Protein AF-A0A939Z198-F1 (afdb_monomer_lite)

Structure (mmCIF, N/CA/C/O backbone):
data_AF-A0A939Z198-F1
#
_entry.id   AF-A0A939Z198-F1
#
loop_
_atom_site.group_PDB
_atom_site.id
_atom_site.type_symbol
_atom_site.label_atom_id
_atom_site.label_alt_id
_atom_site.label_comp_id
_atom_site.label_asym_id
_atom_site.label_entity_id
_atom_site.label_seq_id
_atom_site.pdbx_PDB_ins_code
_atom_site.Cartn_x
_atom_site.Cartn_y
_atom_site.Cartn_z
_atom_site.occupancy
_atom_site.B_iso_or_equiv
_atom_site.auth_seq_id
_atom_site.auth_comp_id
_atom_site.auth_asym_id
_atom_site.auth_atom_id
_atom_site.pdbx_PDB_model_num
ATOM 1 N N . MET A 1 1 ? -7.084 19.556 -10.873 1.00 51.66 1 MET A N 1
ATOM 2 C CA . MET A 1 1 ? -6.440 18.389 -10.226 1.00 51.66 1 MET A CA 1
ATOM 3 C C . MET A 1 1 ? -7.055 17.129 -10.806 1.00 51.66 1 MET A C 1
ATOM 5 O O . MET A 1 1 ? -8.260 17.115 -11.013 1.00 51.66 1 MET A O 1
ATOM 9 N N . GLN A 1 2 ? -6.253 16.129 -11.176 1.00 62.34 2 GLN A N 1
ATOM 10 C CA . GLN A 1 2 ? -6.789 14.898 -11.767 1.00 62.34 2 GLN A CA 1
ATOM 11 C C . GLN A 1 2 ? -7.170 13.926 -10.648 1.00 62.34 2 GLN A C 1
ATOM 13 O O . GLN A 1 2 ? -6.340 13.645 -9.788 1.00 6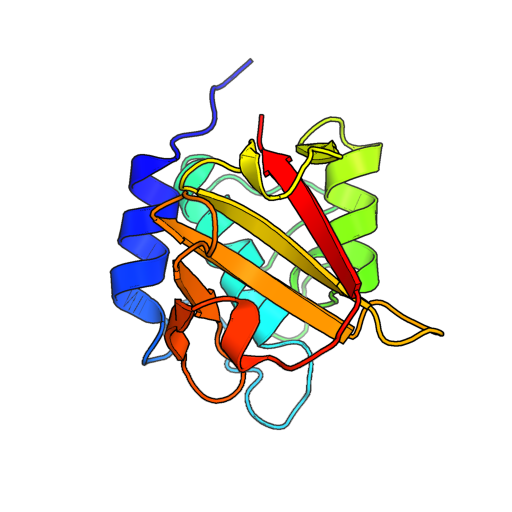2.34 2 GLN A O 1
ATOM 18 N N . ARG A 1 3 ? -8.427 13.479 -10.669 1.00 86.12 3 ARG A N 1
ATOM 19 C CA . ARG A 1 3 ? -9.086 12.677 -9.630 1.00 86.12 3 ARG A CA 1
ATOM 20 C C . ARG A 1 3 ? -8.531 11.248 -9.571 1.00 86.12 3 ARG A C 1
ATOM 22 O O . ARG A 1 3 ? -8.259 10.667 -10.625 1.00 86.12 3 ARG A O 1
ATOM 29 N N . TYR A 1 4 ? -8.395 10.692 -8.368 1.00 96.38 4 TYR A N 1
ATOM 30 C CA . TYR A 1 4 ? -8.101 9.275 -8.146 1.00 96.38 4 TYR A CA 1
ATOM 31 C C . TYR A 1 4 ? -9.271 8.382 -8.589 1.00 96.38 4 TYR A C 1
ATOM 33 O O . TYR A 1 4 ? -10.422 8.597 -8.206 1.00 96.38 4 TYR A O 1
ATOM 41 N N . ASP A 1 5 ? -8.984 7.382 -9.422 1.00 97.50 5 ASP A N 1
ATOM 42 C CA . ASP A 1 5 ? -9.950 6.378 -9.867 1.00 97.50 5 ASP A CA 1
ATOM 43 C C . ASP A 1 5 ? -9.845 5.130 -8.980 1.00 97.50 5 ASP A C 1
ATOM 45 O O . ASP A 1 5 ? -9.071 4.200 -9.234 1.00 97.50 5 ASP A O 1
ATOM 49 N N . ARG A 1 6 ? -10.660 5.117 -7.922 1.00 97.75 6 ARG A N 1
ATOM 50 C CA . ARG A 1 6 ? -10.771 4.003 -6.970 1.00 97.75 6 ARG A CA 1
ATOM 51 C C . ARG A 1 6 ? -11.067 2.669 -7.661 1.00 97.75 6 ARG A C 1
ATOM 53 O O . ARG A 1 6 ? -10.513 1.637 -7.286 1.00 97.75 6 ARG A O 1
ATOM 60 N N . GLY A 1 7 ? -11.908 2.686 -8.698 1.00 98.06 7 GLY A N 1
ATOM 61 C CA . GLY A 1 7 ? -12.296 1.492 -9.447 1.00 98.06 7 GLY A CA 1
ATOM 62 C C . GLY A 1 7 ? -11.102 0.835 -10.136 1.00 98.06 7 GLY A C 1
ATOM 63 O O . GLY A 1 7 ? -10.937 -0.384 -10.058 1.00 98.06 7 GLY A O 1
ATOM 64 N N . LYS A 1 8 ? -10.214 1.634 -10.738 1.00 98.31 8 LYS A N 1
ATOM 65 C CA . LYS A 1 8 ? -8.974 1.127 -11.349 1.00 98.31 8 LYS A CA 1
ATOM 66 C C . LYS A 1 8 ? -8.006 0.549 -10.327 1.00 98.31 8 LYS A C 1
ATOM 68 O O . LYS A 1 8 ? -7.433 -0.507 -10.593 1.00 98.31 8 LYS A O 1
ATOM 73 N N . ALA A 1 9 ? -7.847 1.190 -9.170 1.00 98.50 9 ALA A N 1
ATOM 74 C CA . ALA A 1 9 ? -6.996 0.667 -8.103 1.00 98.50 9 ALA A CA 1
ATOM 75 C C . ALA A 1 9 ? -7.500 -0.693 -7.596 1.00 98.50 9 ALA A C 1
ATOM 77 O O . ALA A 1 9 ? -6.733 -1.654 -7.526 1.00 98.50 9 ALA A O 1
ATOM 78 N N . VAL A 1 10 ? -8.806 -0.808 -7.335 1.00 98.62 10 VAL A N 1
ATOM 79 C CA . VAL A 1 10 ? -9.440 -2.060 -6.892 1.00 98.62 10 VAL A CA 1
ATOM 80 C C . VAL A 1 10 ? -9.359 -3.139 -7.970 1.00 98.62 10 VAL A C 1
ATOM 82 O O . VAL A 1 10 ? -9.021 -4.282 -7.667 1.00 98.62 10 VAL A O 1
ATOM 85 N N . SER A 1 11 ? -9.633 -2.804 -9.234 1.00 98.44 11 SER A N 1
ATOM 86 C CA . SER A 1 11 ? -9.530 -3.756 -10.347 1.00 98.44 11 SER A CA 1
ATOM 87 C C . SER A 1 11 ? -8.103 -4.277 -10.510 1.00 98.44 11 SER A C 1
ATOM 89 O O . SER A 1 11 ? -7.905 -5.472 -10.743 1.00 98.44 11 SER A O 1
ATOM 91 N N . TYR A 1 12 ? -7.107 -3.400 -10.370 1.00 98.44 12 TYR A N 1
ATOM 92 C CA . TYR A 1 12 ? -5.704 -3.790 -10.400 1.00 98.44 12 TYR A CA 1
ATOM 93 C C . TYR A 1 12 ? -5.377 -4.734 -9.243 1.00 98.44 12 TYR A C 1
ATOM 95 O O . TYR A 1 12 ? -4.825 -5.809 -9.471 1.00 98.44 12 TYR A O 1
ATOM 103 N N . ALA A 1 13 ? -5.779 -4.370 -8.022 1.00 98.38 13 ALA A N 1
ATOM 104 C CA . ALA A 1 13 ? -5.556 -5.184 -6.837 1.00 98.38 13 ALA A CA 1
ATOM 105 C C . ALA A 1 13 ? -6.184 -6.578 -6.980 1.00 98.38 13 ALA A C 1
ATOM 107 O O . ALA A 1 13 ? -5.524 -7.576 -6.722 1.00 98.38 13 ALA A O 1
ATOM 108 N N . ARG A 1 14 ? -7.429 -6.673 -7.466 1.00 98.12 14 ARG A N 1
ATOM 109 C CA . ARG A 1 14 ? -8.103 -7.961 -7.710 1.00 98.12 14 ARG A CA 1
ATOM 110 C C . ARG A 1 14 ? -7.410 -8.815 -8.761 1.00 98.12 14 ARG A C 1
ATOM 112 O O . ARG A 1 14 ? -7.435 -10.034 -8.642 1.00 98.12 14 ARG A O 1
ATOM 119 N N . THR A 1 15 ? -6.819 -8.179 -9.769 1.00 97.81 15 THR A N 1
ATOM 120 C CA . THR A 1 15 ? -6.051 -8.886 -10.793 1.00 97.81 15 THR A CA 1
ATOM 121 C C . THR A 1 15 ? -4.789 -9.456 -10.160 1.00 97.81 15 THR A C 1
ATOM 123 O O . THR A 1 15 ? -4.618 -10.661 -10.159 1.00 97.81 15 THR A O 1
ATOM 126 N N . TRP A 1 16 ? -3.956 -8.623 -9.535 1.00 97.56 16 TRP A N 1
ATOM 127 C CA . TRP A 1 16 ? -2.583 -8.997 -9.182 1.00 97.56 16 TRP A CA 1
ATOM 128 C C . TRP A 1 16 ? -2.378 -9.445 -7.727 1.00 97.56 16 TRP A C 1
ATOM 130 O O . TRP A 1 16 ? -1.278 -9.824 -7.366 1.00 97.56 16 TRP A O 1
ATOM 140 N N . ALA A 1 17 ? -3.394 -9.461 -6.862 1.00 96.12 17 ALA A N 1
ATOM 141 C CA . ALA A 1 17 ? -3.205 -9.847 -5.454 1.00 96.12 17 ALA A CA 1
ATOM 142 C C . ALA A 1 17 ? -2.577 -11.243 -5.257 1.00 96.12 17 ALA A C 1
ATOM 144 O O . ALA A 1 17 ? -1.908 -11.468 -4.251 1.00 96.12 17 ALA A O 1
ATOM 145 N N . LEU A 1 18 ? -2.799 -12.164 -6.204 1.00 94.56 18 LEU A N 1
ATOM 146 C CA . LEU A 1 18 ? -2.351 -13.562 -6.135 1.00 94.56 18 LEU A CA 1
ATOM 147 C C . LEU A 1 18 ? -1.200 -13.895 -7.099 1.00 94.56 18 LEU A C 1
ATOM 149 O O . LEU A 1 18 ? -0.820 -15.055 -7.219 1.00 94.56 18 LEU A O 1
ATOM 153 N N . HIS A 1 19 ? -0.681 -12.917 -7.843 1.00 93.19 19 HIS A N 1
ATOM 154 C CA . HIS A 1 19 ? 0.409 -13.132 -8.796 1.00 93.19 19 HIS A CA 1
ATOM 155 C C . HIS A 1 19 ? 1.118 -11.820 -9.139 1.00 93.19 19 HIS A C 1
ATOM 157 O O . HIS A 1 19 ? 0.558 -10.737 -9.047 1.00 93.19 19 HIS A O 1
ATOM 163 N N . ARG A 1 20 ? 2.382 -11.876 -9.557 1.00 92.75 20 ARG A N 1
ATOM 164 C CA . ARG A 1 20 ? 3.176 -10.660 -9.788 1.00 92.75 20 ARG A CA 1
ATOM 165 C C . ARG A 1 20 ? 2.966 -10.104 -11.193 1.00 92.75 20 ARG A C 1
ATOM 167 O O . ARG A 1 20 ? 3.035 -10.849 -12.167 1.00 92.75 20 ARG A O 1
ATOM 174 N N . ASN A 1 21 ? 2.769 -8.789 -11.296 1.00 94.38 21 ASN A N 1
ATOM 175 C CA . ASN A 1 21 ? 2.767 -8.105 -12.585 1.00 94.38 21 ASN A CA 1
ATOM 176 C C . ASN A 1 21 ? 4.190 -8.076 -13.158 1.00 94.38 21 ASN A C 1
ATOM 178 O O . ASN A 1 21 ? 5.039 -7.426 -12.550 1.00 94.38 21 ASN A O 1
ATOM 182 N N . PRO A 1 22 ? 4.461 -8.707 -14.318 1.00 93.00 22 PRO A N 1
ATOM 183 C CA . PRO A 1 22 ? 5.805 -8.763 -14.896 1.00 93.00 2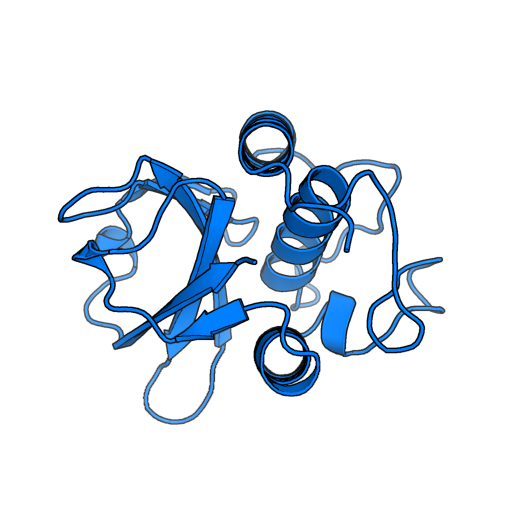2 PRO A CA 1
ATOM 184 C C . PRO A 1 22 ? 6.366 -7.390 -15.298 1.00 93.00 22 PRO A C 1
ATOM 186 O O . PRO A 1 22 ? 7.567 -7.267 -15.511 1.00 93.00 22 PRO A O 1
ATOM 189 N N . ALA A 1 23 ? 5.531 -6.347 -15.381 1.00 92.44 23 ALA A N 1
ATOM 190 C CA . ALA A 1 23 ? 5.985 -4.972 -15.592 1.00 92.44 23 ALA A CA 1
ATOM 191 C C . ALA A 1 23 ? 6.718 -4.375 -14.374 1.00 92.44 23 ALA A C 1
ATOM 193 O O . ALA A 1 23 ? 7.366 -3.336 -14.497 1.00 92.44 23 ALA A O 1
ATOM 194 N N . PHE A 1 24 ? 6.609 -5.006 -13.202 1.00 94.5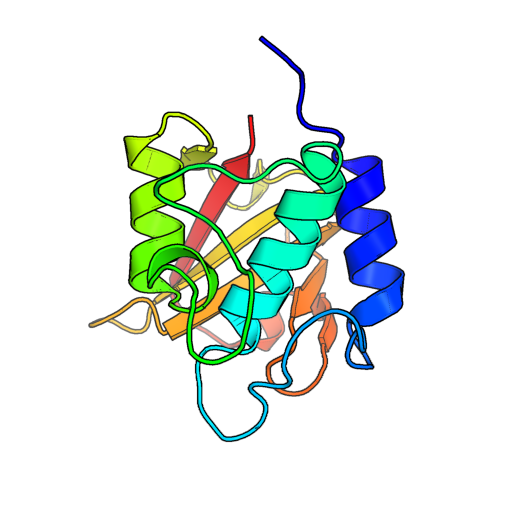6 24 PHE A N 1
ATOM 195 C CA . PHE A 1 24 ? 7.241 -4.570 -11.965 1.00 94.56 24 PHE A CA 1
ATOM 196 C C . PHE A 1 24 ? 8.080 -5.701 -11.379 1.00 94.56 24 PHE A C 1
ATOM 198 O O . PHE A 1 24 ? 7.755 -6.881 -11.480 1.00 94.56 24 PHE A O 1
ATOM 205 N N . GLY A 1 25 ? 9.169 -5.331 -10.720 1.00 88.44 25 GLY A N 1
ATOM 206 C CA . GLY A 1 25 ? 10.041 -6.292 -10.069 1.00 88.44 25 GLY A CA 1
ATOM 207 C C . GLY A 1 25 ? 9.342 -7.039 -8.934 1.00 88.44 25 GLY A C 1
ATOM 208 O O . GLY A 1 25 ? 8.487 -6.494 -8.226 1.00 88.44 25 GLY A O 1
ATOM 209 N N . ASN A 1 26 ? 9.727 -8.302 -8.770 1.00 88.62 26 ASN A N 1
ATOM 210 C CA . ASN A 1 26 ? 9.234 -9.165 -7.710 1.00 88.62 26 ASN A CA 1
ATOM 211 C C . ASN A 1 26 ? 10.066 -8.966 -6.432 1.00 88.62 26 ASN A C 1
ATOM 213 O O . ASN A 1 26 ? 11.262 -9.245 -6.418 1.00 88.62 26 ASN A O 1
ATOM 217 N N . PHE A 1 27 ? 9.419 -8.506 -5.360 1.00 83.12 27 PHE A N 1
ATOM 218 C CA . PHE A 1 27 ? 10.042 -8.265 -4.051 1.00 83.12 27 PHE A CA 1
ATOM 219 C C . PHE A 1 27 ? 9.765 -9.378 -3.031 1.00 83.12 27 PHE A C 1
ATOM 221 O O . PHE A 1 27 ? 10.070 -9.230 -1.843 1.00 83.12 27 PHE A O 1
ATOM 228 N N . SER A 1 28 ? 9.162 -10.488 -3.457 1.00 80.19 28 SER A N 1
ATOM 229 C CA . SER A 1 28 ? 8.877 -11.620 -2.578 1.00 80.19 28 SER A CA 1
ATOM 230 C C . SER A 1 28 ? 10.161 -12.143 -1.925 1.00 80.19 28 SER A C 1
ATOM 232 O O . SER A 1 28 ? 11.173 -12.347 -2.587 1.00 80.19 28 SER A O 1
ATOM 234 N N . GLY A 1 29 ? 10.139 -12.298 -0.598 1.00 75.69 29 GLY A N 1
ATOM 235 C CA . GLY A 1 29 ? 11.301 -12.709 0.203 1.00 75.69 29 GLY A CA 1
ATOM 236 C C . GLY A 1 29 ? 12.355 -11.619 0.462 1.00 75.69 29 GLY A C 1
ATOM 237 O O . GLY A 1 29 ? 13.161 -11.779 1.372 1.00 75.69 29 GLY A O 1
ATOM 238 N N . LEU A 1 30 ? 12.324 -10.493 -0.259 1.00 73.62 30 LEU A N 1
ATOM 239 C CA . LEU A 1 30 ? 13.278 -9.379 -0.104 1.00 73.62 30 LEU A CA 1
ATOM 240 C C . LEU A 1 30 ? 12.788 -8.294 0.872 1.00 73.62 30 LEU A C 1
ATOM 242 O O . LEU A 1 30 ? 13.556 -7.433 1.299 1.00 73.62 30 LEU A O 1
ATOM 246 N N . GLY A 1 31 ? 11.501 -8.336 1.226 1.00 77.38 31 GLY A N 1
ATOM 247 C CA . GLY A 1 31 ? 10.820 -7.266 1.950 1.00 77.38 31 GLY A CA 1
ATOM 248 C C . GLY A 1 31 ? 10.353 -6.144 1.016 1.00 77.38 31 GLY A C 1
ATOM 249 O O . GLY A 1 31 ? 10.876 -5.943 -0.075 1.00 77.38 31 GLY A O 1
ATOM 250 N N . GLY A 1 32 ? 9.314 -5.415 1.432 1.00 81.94 32 GLY A N 1
ATOM 251 C CA . GLY A 1 32 ? 8.766 -4.295 0.653 1.00 81.94 32 GLY A CA 1
ATOM 252 C C . GLY A 1 32 ? 7.739 -4.663 -0.427 1.00 81.94 32 GLY A C 1
ATOM 253 O O . GLY A 1 32 ? 7.129 -3.762 -0.996 1.00 81.94 32 GLY A O 1
ATOM 254 N N . ASP A 1 33 ? 7.462 -5.952 -0.662 1.00 90.81 33 ASP A N 1
ATOM 255 C CA . ASP A 1 33 ? 6.490 -6.390 -1.683 1.00 90.81 33 ASP A CA 1
ATOM 256 C C . ASP A 1 33 ? 5.072 -5.855 -1.434 1.00 90.81 33 ASP A C 1
ATOM 258 O O . ASP A 1 33 ? 4.380 -5.451 -2.362 1.00 90.81 33 ASP A O 1
ATOM 262 N N . CYS A 1 34 ? 4.659 -5.739 -0.169 1.00 94.94 34 CYS A N 1
ATOM 263 C CA . CYS A 1 34 ? 3.375 -5.126 0.171 1.00 94.94 34 CYS A CA 1
ATOM 264 C C . CYS A 1 34 ? 3.280 -3.654 -0.260 1.00 94.94 34 CYS A C 1
ATOM 266 O O . CYS A 1 34 ? 2.274 -3.253 -0.837 1.00 94.94 34 CYS A O 1
ATOM 268 N N . ALA A 1 35 ? 4.335 -2.863 -0.041 1.00 97.19 35 ALA A N 1
ATOM 269 C CA . ALA A 1 35 ? 4.375 -1.464 -0.457 1.00 97.19 35 ALA A CA 1
ATOM 270 C C . ALA A 1 35 ? 4.507 -1.329 -1.974 1.00 97.19 35 ALA A C 1
ATOM 272 O O . ALA A 1 35 ? 3.827 -0.497 -2.562 1.00 97.19 35 ALA A O 1
ATOM 273 N N . ASN A 1 36 ? 5.303 -2.188 -2.615 1.00 97.25 36 ASN A N 1
ATOM 274 C CA . ASN A 1 36 ? 5.381 -2.260 -4.070 1.00 97.25 36 ASN A CA 1
ATOM 275 C C . ASN A 1 36 ? 4.001 -2.551 -4.687 1.00 97.25 36 ASN A C 1
ATOM 277 O O . ASN A 1 36 ? 3.585 -1.859 -5.611 1.00 97.25 36 ASN A O 1
ATOM 281 N N . PHE A 1 37 ? 3.261 -3.521 -4.147 1.00 98.12 37 PHE A N 1
ATOM 282 C CA . PHE A 1 37 ? 1.906 -3.846 -4.591 1.00 98.12 37 PHE A CA 1
ATOM 283 C C . PHE A 1 37 ? 0.913 -2.704 -4.367 1.00 98.12 37 PHE A C 1
ATOM 285 O O . PHE A 1 37 ? 0.200 -2.324 -5.297 1.00 98.12 37 PHE A O 1
ATOM 292 N N . ALA A 1 38 ? 0.886 -2.122 -3.164 1.00 98.38 38 ALA A N 1
ATOM 293 C CA . ALA A 1 38 ? 0.035 -0.973 -2.873 1.00 98.38 38 ALA A CA 1
ATOM 294 C C . ALA A 1 38 ? 0.347 0.191 -3.825 1.00 98.38 38 ALA A C 1
ATOM 296 O O . ALA A 1 38 ? -0.569 0.777 -4.401 1.00 98.38 38 ALA A O 1
ATOM 297 N N . SER A 1 39 ? 1.631 0.456 -4.088 1.00 98.44 39 SER A N 1
ATOM 298 C CA . SER A 1 39 ? 2.047 1.478 -5.045 1.00 98.44 39 SER A CA 1
ATOM 299 C C . SER A 1 39 ? 1.574 1.182 -6.470 1.00 98.44 39 SER A C 1
ATOM 301 O O . SER A 1 39 ? 1.113 2.084 -7.161 1.00 98.44 39 SER A O 1
ATOM 303 N N . GLN A 1 40 ? 1.597 -0.073 -6.916 1.00 98.44 40 GLN A N 1
ATOM 304 C CA . GLN A 1 40 ? 1.044 -0.436 -8.223 1.00 98.44 40 GLN A CA 1
ATOM 305 C C . GLN A 1 40 ? -0.479 -0.221 -8.305 1.00 98.44 40 GLN A C 1
ATOM 307 O O . GLN A 1 40 ? -0.979 0.244 -9.330 1.00 98.44 40 GLN A O 1
ATOM 312 N N . CYS A 1 41 ? -1.218 -0.506 -7.227 1.00 98.56 41 CYS A N 1
ATOM 313 C CA . CYS A 1 41 ? -2.662 -0.257 -7.163 1.00 98.56 41 CYS A CA 1
ATOM 314 C C . CYS A 1 41 ? -2.965 1.246 -7.235 1.00 98.56 41 CYS A C 1
ATOM 316 O O . CYS A 1 41 ? -3.771 1.684 -8.057 1.00 98.56 41 CYS A O 1
ATOM 318 N N . LEU A 1 42 ? -2.249 2.042 -6.439 1.00 98.50 42 LEU A N 1
ATOM 319 C CA . LEU A 1 42 ? -2.314 3.502 -6.463 1.00 98.50 42 LEU A CA 1
ATOM 320 C C . LEU A 1 42 ? -1.941 4.065 -7.843 1.00 98.50 42 LEU A C 1
ATOM 322 O O . LEU A 1 42 ? -2.608 4.957 -8.362 1.00 98.50 42 LEU A O 1
ATOM 326 N N . TRP A 1 43 ? -0.916 3.500 -8.484 1.00 97.94 43 TRP A N 1
ATOM 327 C CA . TRP A 1 43 ? -0.477 3.877 -9.828 1.00 97.94 43 TRP A CA 1
ATOM 328 C C . TRP A 1 43 ? -1.578 3.621 -10.849 1.00 97.94 43 TRP A C 1
ATOM 330 O O . TRP A 1 43 ? -1.860 4.491 -11.671 1.00 97.94 43 TRP A O 1
ATOM 340 N N . ALA A 1 44 ? -2.261 2.477 -10.773 1.00 98.06 44 ALA A N 1
ATOM 341 C CA . ALA A 1 44 ? -3.421 2.207 -11.611 1.00 98.06 44 ALA A CA 1
ATOM 342 C C . ALA A 1 44 ? -4.559 3.215 -11.361 1.00 98.06 44 ALA A C 1
ATOM 344 O O . ALA A 1 44 ? -5.141 3.718 -12.327 1.00 98.06 44 ALA A O 1
ATOM 345 N N . GLY A 1 45 ? -4.828 3.559 -10.096 1.00 97.81 45 GLY A N 1
ATOM 346 C CA . GLY A 1 45 ? -5.860 4.527 -9.714 1.00 97.81 45 GLY A CA 1
ATOM 347 C C . GLY A 1 45 ? -5.559 5.974 -10.120 1.00 97.81 45 GLY A C 1
ATOM 348 O O . GLY A 1 45 ? -6.456 6.693 -10.552 1.00 97.81 45 GLY A O 1
ATOM 349 N N . TRP A 1 46 ? -4.296 6.405 -10.120 1.00 96.81 46 TRP A N 1
ATOM 350 C CA . TRP A 1 46 ? -3.879 7.706 -10.670 1.00 96.81 46 TRP A CA 1
ATOM 351 C C . TRP A 1 46 ? -3.536 7.651 -12.165 1.00 96.81 46 TRP A C 1
ATOM 353 O O . TRP A 1 46 ? -2.703 8.414 -12.660 1.00 96.81 46 TRP A O 1
ATOM 363 N N . ASN A 1 47 ? -4.200 6.769 -12.917 1.00 94.94 47 ASN A N 1
ATOM 364 C CA . ASN A 1 47 ? -4.072 6.671 -14.374 1.00 94.94 47 ASN A CA 1
ATOM 365 C C . ASN A 1 47 ? -2.624 6.483 -14.850 1.00 94.94 47 ASN A C 1
ATOM 367 O O . ASN A 1 47 ? -2.189 7.095 -15.826 1.00 94.94 47 ASN A O 1
ATOM 371 N N . ARG A 1 48 ? -1.888 5.613 -14.159 1.00 94.25 48 ARG A N 1
ATOM 372 C CA . ARG A 1 48 ? -0.514 5.207 -14.468 1.00 94.25 48 ARG A CA 1
ATOM 373 C C . ARG A 1 48 ? 0.517 6.335 -14.385 1.00 94.25 48 ARG A C 1
ATOM 375 O O . ARG A 1 48 ? 1.582 6.255 -15.000 1.00 94.25 48 ARG A O 1
ATOM 382 N N . ARG A 1 49 ? 0.222 7.386 -13.617 1.00 92.06 49 ARG A N 1
ATOM 383 C CA . ARG A 1 49 ? 1.140 8.505 -13.382 1.00 92.06 49 ARG A CA 1
ATOM 384 C C . ARG A 1 49 ? 1.959 8.272 -12.122 1.00 92.06 49 ARG A C 1
ATOM 386 O O . ARG A 1 49 ? 1.432 7.836 -11.107 1.00 92.06 49 ARG A O 1
ATOM 393 N N . MET A 1 50 ? 3.241 8.600 -12.204 1.00 94.12 50 MET A N 1
ATOM 394 C CA . MET A 1 50 ? 4.176 8.608 -11.078 1.00 94.12 50 MET A CA 1
ATOM 395 C C . MET A 1 50 ? 4.534 10.050 -10.705 1.00 94.12 50 MET A C 1
ATOM 397 O O . MET A 1 50 ? 4.236 10.987 -11.449 1.00 94.12 50 MET A O 1
ATOM 401 N N . ALA A 1 51 ? 5.194 10.226 -9.564 1.00 93.88 51 ALA A N 1
ATOM 402 C CA . ALA A 1 51 ? 5.723 11.506 -9.107 1.00 93.88 51 ALA A CA 1
ATOM 403 C C . ALA A 1 51 ? 7.241 11.412 -8.900 1.00 93.88 51 ALA A C 1
ATOM 405 O O . ALA A 1 51 ? 7.782 10.334 -8.680 1.00 93.88 51 ALA A O 1
ATOM 406 N N . SER A 1 52 ? 7.946 12.544 -8.902 1.00 93.50 52 SER A N 1
ATOM 407 C CA . SER A 1 52 ? 9.402 12.566 -8.667 1.00 93.50 52 SER A CA 1
ATOM 408 C C . SER A 1 52 ? 9.808 11.935 -7.330 1.00 93.50 52 SER A C 1
ATOM 410 O O . SER A 1 52 ? 10.860 11.315 -7.234 1.00 93.50 52 SER A O 1
ATOM 412 N N . GLN A 1 53 ? 8.953 12.054 -6.312 1.00 96.69 53 GLN A N 1
ATOM 413 C CA . GLN A 1 53 ? 9.160 11.477 -4.983 1.00 96.69 53 GLN A CA 1
ATOM 414 C C . GLN A 1 53 ? 8.431 10.143 -4.774 1.00 96.69 53 GLN A C 1
ATOM 416 O O . GLN A 1 53 ? 8.419 9.650 -3.652 1.00 96.69 53 GLN A O 1
ATOM 421 N N . TRP A 1 54 ? 7.824 9.564 -5.814 1.00 98.06 54 TRP A N 1
ATOM 422 C CA . TRP A 1 54 ? 7.157 8.260 -5.792 1.00 98.06 54 TRP A CA 1
ATOM 423 C C . TRP A 1 54 ? 7.122 7.669 -7.205 1.00 98.06 54 TRP A C 1
ATOM 425 O O . TRP A 1 54 ? 6.244 7.993 -8.008 1.00 98.06 54 TRP A O 1
ATOM 435 N N . TYR A 1 55 ? 8.117 6.843 -7.531 1.00 98.00 55 TYR A N 1
ATOM 436 C CA . TYR A 1 55 ? 8.231 6.218 -8.849 1.00 98.00 55 TYR A CA 1
ATOM 437 C C . TYR A 1 55 ? 8.921 4.856 -8.796 1.00 98.00 55 TYR A C 1
ATOM 439 O O . TYR A 1 55 ? 9.669 4.543 -7.867 1.00 98.00 55 TYR A O 1
ATOM 447 N N . TYR A 1 56 ? 8.714 4.094 -9.868 1.00 97.69 56 TYR A N 1
ATOM 448 C CA . TYR A 1 56 ? 9.419 2.859 -10.175 1.00 97.69 56 TYR A CA 1
ATOM 449 C C . TYR A 1 56 ? 9.789 2.822 -11.654 1.00 97.69 56 TYR A C 1
ATOM 451 O O . TYR A 1 56 ? 8.931 3.000 -12.514 1.00 97.69 56 TYR A O 1
ATOM 459 N N . ARG A 1 57 ? 11.061 2.570 -11.953 1.00 95.94 57 ARG A N 1
ATOM 460 C CA . ARG A 1 57 ? 11.549 2.313 -13.316 1.00 95.94 57 ARG A CA 1
ATOM 461 C C . ARG A 1 57 ? 12.217 0.949 -13.409 1.00 95.94 57 ARG A C 1
ATOM 463 O O . ARG A 1 57 ? 12.055 0.265 -14.413 1.00 95.94 57 ARG A O 1
ATOM 470 N N . SER A 1 58 ? 12.928 0.541 -12.359 1.00 95.25 58 SER A N 1
ATOM 471 C CA . SER A 1 58 ? 13.516 -0.792 -12.240 1.00 95.25 58 SER A CA 1
ATOM 472 C C . SER A 1 58 ? 13.726 -1.198 -10.775 1.00 95.25 58 SER A C 1
ATOM 474 O O . SER A 1 58 ? 13.437 -0.451 -9.835 1.00 95.25 58 SER A O 1
ATOM 476 N N . MET A 1 59 ? 14.257 -2.406 -10.568 1.00 90.50 59 MET A N 1
ATOM 477 C CA . MET A 1 59 ? 14.713 -2.884 -9.257 1.00 90.50 59 MET A CA 1
ATOM 478 C C . MET A 1 59 ? 15.906 -2.105 -8.692 1.00 90.50 59 MET A C 1
ATOM 480 O O . MET A 1 59 ? 16.196 -2.259 -7.512 1.00 90.50 59 MET A O 1
ATOM 484 N N . ASP A 1 60 ? 16.552 -1.247 -9.471 1.00 92.75 60 ASP A N 1
ATOM 485 C CA . ASP A 1 60 ? 17.667 -0.416 -9.000 1.00 92.75 60 ASP A CA 1
ATOM 486 C C . ASP A 1 60 ? 17.339 1.084 -9.085 1.00 92.75 60 ASP A C 1
ATOM 488 O O . ASP A 1 60 ? 17.917 1.883 -8.356 1.00 92.75 60 ASP A O 1
ATOM 492 N N . ASP A 1 61 ? 16.348 1.465 -9.901 1.00 96.44 61 ASP A N 1
ATOM 493 C CA . ASP A 1 61 ? 15.868 2.840 -10.069 1.00 96.44 61 ASP A CA 1
ATOM 494 C C . ASP A 1 61 ? 14.399 2.963 -9.626 1.00 96.44 61 ASP A C 1
ATOM 496 O O . ASP A 1 61 ? 13.451 2.796 -10.405 1.00 96.44 61 ASP A O 1
ATOM 500 N N . ARG A 1 62 ? 14.202 3.214 -8.328 1.00 96.88 62 ARG A N 1
ATOM 501 C CA . ARG A 1 62 ? 12.898 3.499 -7.706 1.00 96.88 62 ARG A CA 1
ATOM 502 C C . ARG A 1 62 ? 13.078 4.322 -6.438 1.00 96.88 62 ARG A C 1
ATOM 504 O O . ARG A 1 62 ? 14.124 4.269 -5.791 1.00 96.88 62 ARG A O 1
ATOM 511 N N . THR A 1 63 ? 12.022 4.994 -5.999 1.00 97.88 63 THR A N 1
ATOM 512 C CA . THR A 1 63 ? 12.057 5.698 -4.712 1.00 97.88 63 THR A CA 1
ATOM 513 C C . THR A 1 63 ? 11.804 4.758 -3.532 1.00 97.88 63 THR A C 1
ATOM 515 O O . THR A 1 63 ? 11.033 3.799 -3.645 1.00 97.88 63 THR A O 1
ATOM 518 N N . PRO A 1 64 ? 12.338 5.072 -2.337 1.00 97.06 64 PRO A N 1
ATOM 519 C CA . PRO A 1 64 ? 11.969 4.371 -1.108 1.00 97.06 64 PRO A CA 1
ATOM 520 C C . PRO A 1 64 ? 10.461 4.398 -0.833 1.00 97.06 64 PRO A C 1
ATOM 522 O O . PRO A 1 64 ? 9.917 3.435 -0.302 1.00 97.06 64 PRO A O 1
ATOM 525 N N . SER A 1 65 ? 9.773 5.476 -1.220 1.00 97.75 65 SER A N 1
ATOM 526 C CA . SER A 1 65 ? 8.317 5.619 -1.098 1.00 97.75 65 SER A CA 1
ATOM 527 C C . SER A 1 65 ? 7.525 4.668 -1.991 1.00 97.75 65 SER A C 1
ATOM 529 O O . SER A 1 65 ? 6.372 4.405 -1.684 1.00 97.75 65 SER A O 1
ATOM 531 N N . TRP A 1 66 ? 8.110 4.125 -3.063 1.00 98.06 66 TRP A N 1
ATOM 532 C CA . TRP A 1 66 ? 7.427 3.142 -3.900 1.00 98.06 66 TRP A CA 1
ATOM 533 C C . TRP A 1 66 ? 7.382 1.761 -3.234 1.00 98.06 66 TRP A C 1
ATOM 535 O O . TRP A 1 66 ? 6.349 1.098 -3.236 1.00 98.06 66 TRP A O 1
ATOM 545 N N . SER A 1 67 ? 8.495 1.311 -2.648 1.00 96.25 67 SER A N 1
ATOM 546 C CA . SER A 1 67 ? 8.637 -0.067 -2.146 1.00 96.25 67 SER A CA 1
ATOM 547 C C . SER A 1 67 ? 8.794 -0.187 -0.628 1.00 96.25 67 SER A C 1
ATOM 549 O O . SER A 1 67 ? 8.999 -1.286 -0.121 1.00 96.25 67 SER A O 1
ATOM 551 N N . GLY A 1 68 ? 8.756 0.912 0.124 1.00 96.50 68 GLY A N 1
ATOM 552 C CA . GLY A 1 68 ? 8.955 0.917 1.573 1.00 96.50 68 GLY A CA 1
ATOM 553 C C . GLY A 1 68 ? 7.733 1.435 2.322 1.00 96.50 68 GLY A C 1
ATOM 554 O O . GLY A 1 68 ? 7.360 2.590 2.160 1.00 96.50 68 GLY A O 1
ATOM 555 N N . VAL A 1 69 ? 7.160 0.616 3.210 1.00 97.00 69 VAL A N 1
ATOM 556 C CA . VAL A 1 69 ? 5.901 0.903 3.933 1.00 97.00 69 VAL A CA 1
ATOM 557 C C . VAL A 1 69 ? 5.917 2.269 4.633 1.00 97.00 69 VAL A C 1
ATOM 559 O O . VAL A 1 69 ? 5.037 3.096 4.404 1.00 97.00 69 VAL A O 1
ATOM 562 N N . LYS A 1 70 ? 6.950 2.538 5.445 1.00 97.25 70 LYS A N 1
ATOM 563 C CA . LYS A 1 70 ? 7.111 3.818 6.158 1.00 97.25 70 LYS A CA 1
ATOM 564 C C . LYS A 1 70 ? 7.187 5.010 5.197 1.00 97.25 70 LYS A C 1
ATOM 566 O O . LYS A 1 70 ? 6.616 6.061 5.477 1.00 97.25 70 LYS A O 1
ATOM 571 N N . PHE A 1 71 ? 7.921 4.860 4.097 1.00 98.00 71 PHE A N 1
ATOM 572 C CA . PHE A 1 71 ? 8.154 5.938 3.139 1.00 98.00 71 PHE A CA 1
ATOM 573 C C . PHE A 1 71 ? 6.928 6.195 2.261 1.00 98.00 71 PHE A C 1
ATOM 575 O O . PHE A 1 71 ? 6.636 7.352 1.985 1.00 98.00 71 PHE A O 1
ATOM 582 N N . LEU A 1 72 ? 6.195 5.145 1.875 1.00 98.56 72 LEU A N 1
ATOM 583 C CA . LEU A 1 72 ? 4.930 5.252 1.150 1.00 98.56 72 LEU A CA 1
ATOM 584 C C . LEU A 1 72 ? 3.913 6.040 1.974 1.00 98.56 72 LEU A C 1
ATOM 586 O O . LEU A 1 72 ? 3.402 7.054 1.510 1.00 98.56 72 LEU A O 1
ATOM 590 N N . ARG A 1 73 ? 3.692 5.621 3.229 1.00 98.44 73 ARG A N 1
ATOM 591 C CA . ARG A 1 73 ? 2.802 6.312 4.171 1.00 98.44 73 ARG A CA 1
ATOM 592 C C . ARG A 1 73 ? 3.155 7.793 4.295 1.00 98.44 73 ARG A C 1
ATOM 594 O O . ARG A 1 73 ? 2.294 8.653 4.171 1.00 98.44 73 ARG A O 1
ATOM 601 N N . ARG A 1 74 ? 4.435 8.085 4.551 1.00 98.38 74 ARG A N 1
ATOM 602 C CA . ARG A 1 74 ? 4.935 9.455 4.705 1.00 98.38 74 ARG A CA 1
ATOM 603 C C . ARG A 1 74 ? 4.673 10.290 3.451 1.00 98.38 74 ARG A C 1
ATOM 605 O O . ARG A 1 74 ? 4.139 11.385 3.566 1.00 98.38 74 ARG A O 1
ATOM 612 N N . TRP A 1 75 ? 5.016 9.762 2.278 1.00 98.31 75 TRP A N 1
ATOM 613 C CA . TRP A 1 75 ? 4.834 10.465 1.012 1.00 98.31 75 TRP A CA 1
ATOM 614 C C . TRP A 1 75 ? 3.359 10.754 0.713 1.00 98.31 75 TRP A C 1
ATOM 616 O O . TRP A 1 75 ? 3.049 11.863 0.295 1.00 98.31 75 TRP A O 1
ATOM 626 N N . LEU A 1 76 ? 2.451 9.800 0.961 1.00 98.31 76 LEU A N 1
ATOM 627 C CA . LEU A 1 76 ? 1.012 9.994 0.747 1.00 98.31 76 LEU A CA 1
ATOM 628 C C . LEU A 1 76 ? 0.470 11.199 1.527 1.00 98.31 76 LEU A C 1
ATOM 630 O O . LEU A 1 76 ? -0.249 12.021 0.961 1.00 98.31 76 LEU A O 1
ATOM 634 N N . LEU A 1 77 ? 0.870 11.320 2.794 1.00 98.31 77 LEU A N 1
ATOM 635 C CA . LEU A 1 77 ? 0.46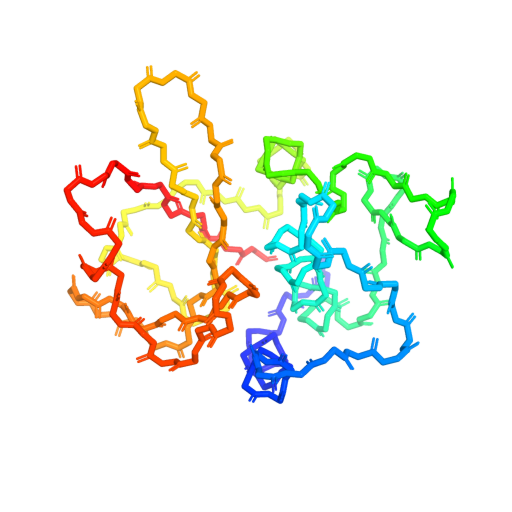7 12.419 3.669 1.00 98.31 77 LEU A CA 1
ATOM 636 C C . LEU A 1 77 ? 1.140 13.742 3.270 1.00 98.31 77 LEU A C 1
ATOM 638 O O . LEU A 1 77 ? 0.465 14.744 3.061 1.00 98.31 77 LEU A O 1
ATOM 642 N N . GLU A 1 78 ? 2.468 13.752 3.113 1.00 97.75 78 GLU A N 1
ATOM 643 C CA . GLU A 1 78 ? 3.227 14.977 2.808 1.00 97.75 78 GLU A CA 1
ATOM 644 C C . GLU A 1 78 ? 2.908 15.546 1.417 1.00 97.75 78 GLU A C 1
ATOM 646 O O . GLU A 1 78 ? 2.963 16.757 1.215 1.00 97.75 78 GLU A O 1
ATOM 651 N N . ALA A 1 79 ? 2.559 14.692 0.452 1.00 96.38 79 ALA A N 1
ATOM 652 C CA . ALA A 1 79 ? 2.178 15.114 -0.893 1.00 96.38 79 ALA A CA 1
ATOM 653 C C . ALA A 1 79 ? 0.701 15.533 -1.012 1.00 96.38 79 ALA A C 1
ATOM 655 O O . ALA A 1 79 ? 0.270 15.856 -2.122 1.00 96.38 79 ALA A O 1
ATOM 656 N N . GLY A 1 80 ? -0.082 15.485 0.077 1.00 96.25 80 GLY A N 1
ATOM 657 C CA . GLY A 1 80 ? -1.523 15.759 0.051 1.00 96.25 80 GLY A CA 1
ATOM 658 C C . GLY A 1 80 ? -2.288 14.798 -0.864 1.00 96.25 80 GLY A C 1
ATOM 659 O O . GLY A 1 80 ? -3.198 15.207 -1.581 1.00 96.25 80 GLY A O 1
ATOM 660 N N . ARG A 1 81 ? -1.849 13.534 -0.920 1.00 96.69 81 ARG A N 1
ATOM 661 C CA . ARG A 1 81 ? -2.439 12.465 -1.746 1.00 96.69 81 ARG A CA 1
ATOM 662 C C . ARG A 1 81 ? -3.350 11.544 -0.957 1.00 96.69 81 ARG A C 1
ATOM 664 O O . ARG A 1 81 ? -4.115 10.800 -1.563 1.00 96.69 81 ARG A O 1
ATOM 671 N N . ALA A 1 82 ? -3.233 11.567 0.361 1.00 97.81 82 ALA A N 1
ATOM 672 C CA . ALA A 1 82 ? -4.144 10.895 1.255 1.00 97.81 82 ALA A CA 1
ATOM 673 C C . ALA A 1 82 ? -4.223 11.642 2.586 1.00 97.81 82 ALA A C 1
ATOM 675 O O . ALA A 1 82 ? -3.310 12.391 2.943 1.00 97.81 82 ALA A O 1
ATOM 676 N N . GLU A 1 83 ? -5.284 11.382 3.329 1.00 98.19 83 GLU A N 1
ATOM 677 C CA . GLU A 1 83 ? -5.511 11.872 4.684 1.00 98.19 83 GLU A CA 1
ATOM 678 C C . GLU A 1 83 ? -5.796 10.701 5.624 1.00 98.19 83 GLU A C 1
ATOM 680 O O . GLU A 1 83 ? -6.248 9.648 5.185 1.00 98.19 83 GLU A O 1
ATOM 685 N N . ILE A 1 84 ? -5.474 10.843 6.911 1.00 98.31 84 ILE A N 1
ATOM 686 C CA . ILE A 1 84 ? -5.800 9.807 7.900 1.00 98.31 84 ILE A CA 1
ATOM 687 C C . ILE A 1 84 ? -7.317 9.800 8.088 1.00 98.31 84 ILE A C 1
ATOM 689 O O . ILE A 1 84 ? -7.903 10.861 8.289 1.00 98.31 84 ILE A O 1
ATOM 693 N N . CYS A 1 85 ? -7.926 8.618 8.060 1.00 96.94 85 CYS A N 1
ATOM 694 C CA . CYS A 1 85 ? -9.345 8.434 8.345 1.00 96.94 85 CYS A CA 1
ATOM 695 C C . CYS A 1 85 ? -9.570 7.294 9.338 1.00 96.94 85 CYS A C 1
ATOM 697 O O . CYS A 1 85 ? -8.683 6.462 9.585 1.00 96.94 85 CYS A O 1
ATOM 699 N N . ASP A 1 86 ? -10.778 7.239 9.892 1.00 95.38 86 ASP A N 1
ATOM 700 C CA . ASP A 1 86 ? -11.186 6.096 10.690 1.00 95.38 86 ASP A CA 1
ATOM 701 C C . ASP A 1 86 ? -11.340 4.854 9.805 1.00 95.38 86 ASP A C 1
ATOM 703 O O . ASP A 1 86 ? -11.782 4.910 8.658 1.00 95.38 86 ASP A O 1
ATOM 707 N N . LEU A 1 87 ? -11.018 3.677 10.351 1.00 94.06 87 LEU A N 1
ATOM 708 C CA . LEU A 1 87 ? -11.096 2.418 9.599 1.00 94.06 87 LEU A CA 1
ATOM 709 C C . LEU A 1 87 ? -12.508 2.147 9.044 1.00 94.06 87 LEU A C 1
ATOM 711 O O . LEU A 1 87 ? -12.640 1.534 7.987 1.00 94.06 87 LEU A O 1
ATOM 715 N N . GLY A 1 88 ? -13.546 2.603 9.753 1.00 94.00 88 GLY A N 1
ATOM 716 C CA . GLY A 1 88 ? -14.943 2.489 9.324 1.00 94.00 88 GLY A CA 1
ATOM 717 C C . GLY A 1 88 ? -15.340 3.456 8.203 1.00 94.00 88 GLY A C 1
ATOM 718 O O . GLY A 1 88 ? -16.349 3.220 7.545 1.00 94.00 88 GLY A O 1
ATOM 719 N N . GLU A 1 89 ? -14.547 4.502 7.970 1.00 95.25 89 GLU A N 1
ATOM 720 C CA . GLU A 1 89 ? -14.735 5.493 6.903 1.00 95.25 89 GLU A CA 1
ATOM 721 C C . GLU A 1 89 ? -13.897 5.176 5.660 1.00 95.25 89 GLU A C 1
ATOM 723 O O . GLU A 1 89 ? -14.073 5.801 4.616 1.00 95.25 89 GLU A O 1
ATOM 728 N N . ALA A 1 90 ? -12.988 4.199 5.752 1.00 97.12 90 ALA A N 1
ATOM 729 C CA . ALA A 1 90 ? -12.174 3.772 4.626 1.00 97.12 90 ALA A CA 1
ATOM 730 C C . ALA A 1 90 ? -13.058 3.334 3.449 1.00 97.12 90 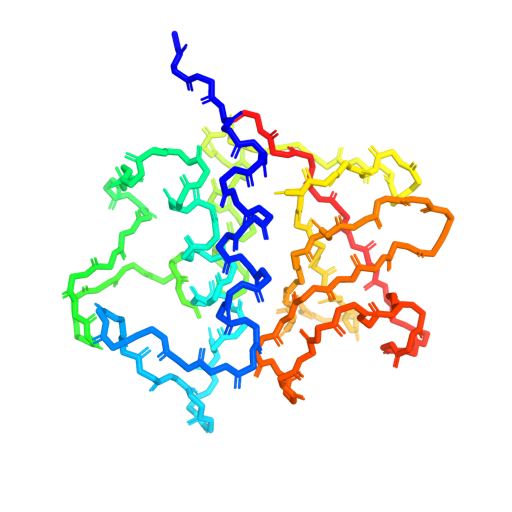ALA A C 1
ATOM 732 O O . ALA A 1 90 ? -14.006 2.563 3.611 1.00 97.12 90 ALA A O 1
ATOM 733 N N . GLU A 1 91 ? -12.704 3.770 2.246 1.00 98.31 91 GLU A N 1
ATOM 734 C CA . GLU A 1 91 ? -13.378 3.428 1.001 1.00 98.31 91 GLU A CA 1
ATOM 735 C C . GLU A 1 91 ? -12.584 2.391 0.197 1.00 98.31 91 GLU A C 1
ATOM 737 O O . GLU A 1 91 ? -11.405 2.117 0.425 1.00 98.31 91 GLU A O 1
ATOM 742 N N . ALA A 1 92 ? -13.222 1.801 -0.814 1.00 98.50 92 ALA A N 1
ATOM 743 C CA . ALA A 1 92 ? -12.503 0.950 -1.752 1.00 98.50 92 ALA A CA 1
ATOM 744 C C . ALA A 1 92 ? -11.387 1.749 -2.462 1.00 98.50 92 ALA A C 1
ATOM 746 O O . ALA A 1 92 ? -11.585 2.889 -2.884 1.00 98.50 92 ALA A O 1
ATOM 747 N N . GLY A 1 93 ? -10.210 1.143 -2.604 1.00 98.31 93 GLY A N 1
ATOM 748 C CA . GLY A 1 93 ? -9.021 1.795 -3.151 1.00 98.31 93 GLY A CA 1
ATOM 749 C C . GLY A 1 93 ? -8.219 2.612 -2.135 1.00 98.31 93 GLY A C 1
ATOM 750 O O . GLY A 1 93 ? -7.151 3.097 -2.508 1.00 98.31 93 GLY A O 1
ATOM 751 N N . ASP A 1 94 ? -8.677 2.738 -0.888 1.00 98.69 94 ASP A N 1
ATOM 752 C CA . ASP A 1 94 ? -7.861 3.276 0.201 1.00 98.69 94 ASP A CA 1
ATOM 753 C C . ASP A 1 94 ? -6.795 2.273 0.648 1.00 98.69 94 ASP A C 1
ATOM 755 O O . ASP A 1 94 ? -6.788 1.101 0.249 1.00 98.69 94 ASP A O 1
ATOM 759 N N . VAL A 1 95 ? -5.868 2.739 1.481 1.00 98.62 95 VAL A N 1
ATOM 760 C CA . VAL A 1 95 ? -4.772 1.917 1.998 1.00 98.62 95 VAL A CA 1
ATOM 761 C C . VAL A 1 95 ? -4.776 1.891 3.518 1.00 98.62 95 VAL A C 1
ATOM 763 O O . VAL A 1 95 ? -5.048 2.892 4.171 1.00 98.62 95 VAL A O 1
ATOM 766 N N . ILE A 1 96 ? -4.443 0.738 4.093 1.00 98.56 96 ILE A N 1
ATOM 767 C CA . ILE A 1 96 ? -4.318 0.555 5.542 1.00 98.56 96 ILE A CA 1
ATOM 768 C C . ILE A 1 96 ? -2.870 0.204 5.857 1.00 98.56 96 ILE A C 1
ATOM 770 O O . ILE A 1 96 ? -2.277 -0.659 5.210 1.00 98.56 96 ILE A O 1
ATOM 774 N N . PHE A 1 97 ? -2.300 0.845 6.869 1.00 98.25 97 PHE A N 1
ATOM 775 C CA . PHE A 1 97 ? -0.965 0.562 7.378 1.00 98.25 97 PHE A CA 1
ATOM 776 C C . PHE A 1 97 ? -1.051 -0.155 8.723 1.00 98.25 97 PHE A C 1
ATOM 778 O O . PHE A 1 97 ? -1.735 0.303 9.638 1.00 98.25 97 PHE A O 1
ATOM 785 N N . LEU A 1 98 ? -0.335 -1.274 8.854 1.00 97.56 98 LEU A N 1
ATOM 786 C CA . LEU A 1 98 ? -0.250 -2.015 10.113 1.00 97.56 98 LEU A CA 1
ATOM 787 C C . LEU A 1 98 ? 0.959 -1.556 10.925 1.00 97.56 98 LEU A C 1
ATOM 789 O O . LEU A 1 98 ? 2.078 -1.459 10.401 1.00 97.56 98 LEU A O 1
ATOM 793 N N . TRP A 1 99 ? 0.735 -1.334 12.218 1.00 95.06 99 TRP A N 1
ATOM 794 C CA . TRP A 1 99 ? 1.737 -0.893 13.184 1.00 95.06 99 TRP A CA 1
ATOM 795 C C . TRP A 1 99 ? 1.827 -1.856 14.367 1.00 95.06 99 TRP A C 1
ATOM 797 O O . TRP A 1 99 ? 0.825 -2.378 14.851 1.00 95.06 99 TRP A O 1
ATOM 807 N N . ASN A 1 100 ? 3.053 -2.102 14.828 1.00 93.75 100 ASN A N 1
ATOM 808 C CA . ASN A 1 100 ? 3.355 -3.110 15.849 1.00 93.75 100 ASN A CA 1
ATOM 809 C C . ASN A 1 100 ? 3.858 -2.529 17.184 1.00 93.75 100 ASN A C 1
ATOM 811 O O . ASN A 1 100 ? 4.531 -3.237 17.924 1.00 93.75 100 ASN A O 1
ATOM 815 N N . GLY A 1 101 ? 3.646 -1.241 17.461 1.00 92.44 101 GLY A N 1
ATOM 816 C CA . GLY A 1 101 ? 4.236 -0.572 18.630 1.00 92.44 101 GLY A CA 1
ATOM 817 C C . GLY A 1 101 ? 5.516 0.214 18.333 1.00 92.44 101 GLY A C 1
ATOM 818 O O . GLY A 1 101 ? 5.856 1.140 19.061 1.00 92.44 101 GLY A O 1
ATOM 819 N N . SER A 1 102 ? 6.228 -0.124 17.251 1.00 93.69 102 SER A N 1
ATOM 820 C CA . SER A 1 102 ? 7.537 0.475 16.935 1.00 93.69 102 SER A CA 1
ATOM 821 C C . SER A 1 102 ? 7.634 1.023 15.515 1.00 93.69 102 SER A C 1
ATOM 823 O O . SER A 1 102 ? 8.218 2.084 15.290 1.00 93.69 102 SER A O 1
ATOM 825 N N . ARG A 1 103 ? 7.057 0.327 14.530 1.00 93.62 103 ARG A N 1
ATOM 826 C CA . ARG A 1 103 ? 7.140 0.713 13.119 1.00 93.62 103 ARG A CA 1
ATOM 827 C C . ARG A 1 103 ? 5.920 0.269 12.326 1.00 93.62 103 ARG A C 1
ATOM 829 O O . ARG A 1 103 ? 5.303 -0.753 12.624 1.00 93.62 103 ARG A O 1
ATOM 836 N N . TYR A 1 104 ? 5.644 1.007 11.254 1.00 96.12 104 TYR A N 1
ATOM 837 C CA . TYR A 1 104 ? 4.790 0.529 10.172 1.00 96.12 104 TYR A CA 1
ATOM 838 C C . TYR A 1 104 ? 5.535 -0.546 9.388 1.00 96.12 104 TYR A C 1
ATOM 840 O O . TYR A 1 104 ? 6.628 -0.292 8.876 1.00 96.12 104 TYR A O 1
ATOM 848 N N . TYR A 1 105 ? 4.967 -1.747 9.329 1.00 94.62 105 TYR A N 1
ATOM 849 C CA . TYR A 1 105 ? 5.653 -2.919 8.774 1.00 94.62 105 TYR A CA 1
ATOM 850 C C . TYR A 1 105 ? 4.903 -3.569 7.612 1.00 94.62 105 TYR A C 1
ATOM 852 O O . TYR A 1 105 ? 5.506 -4.323 6.850 1.00 94.62 105 TYR A O 1
ATOM 860 N N . HIS A 1 106 ? 3.616 -3.267 7.451 1.00 96.69 106 HIS A N 1
ATOM 861 C CA . HIS A 1 106 ? 2.797 -3.820 6.385 1.00 96.69 106 HIS A CA 1
ATOM 862 C C . HIS A 1 106 ? 1.792 -2.784 5.877 1.00 96.69 106 HIS A C 1
ATOM 864 O O . HIS A 1 106 ? 1.413 -1.868 6.609 1.00 96.69 106 HIS A O 1
ATOM 870 N N . THR A 1 107 ? 1.389 -2.919 4.618 1.00 97.88 107 THR A N 1
ATOM 871 C CA . THR A 1 107 ? 0.359 -2.090 3.993 1.00 97.88 107 THR A CA 1
ATOM 872 C C . THR A 1 107 ? -0.581 -2.965 3.174 1.00 97.88 107 THR A C 1
ATOM 874 O O . THR A 1 107 ? -0.153 -3.967 2.593 1.00 97.88 107 THR A O 1
ATOM 877 N N . LEU A 1 108 ? -1.854 -2.594 3.189 1.00 98.38 108 LEU A N 1
ATOM 878 C CA . LEU A 1 108 ? -2.990 -3.319 2.639 1.00 98.38 108 LEU A CA 1
ATOM 879 C C . LEU A 1 108 ? -3.779 -2.376 1.728 1.00 98.38 108 LEU A C 1
ATOM 881 O O . LEU A 1 108 ? -3.862 -1.185 2.018 1.00 98.38 108 LEU A O 1
ATOM 885 N N . VAL A 1 109 ? -4.399 -2.906 0.677 1.00 98.75 109 VAL A N 1
ATOM 886 C CA . VAL A 1 109 ? -5.304 -2.152 -0.207 1.00 98.75 109 VAL A CA 1
ATOM 887 C C . VAL A 1 109 ? -6.741 -2.562 0.082 1.00 98.75 109 VAL A C 1
ATOM 889 O O . VAL A 1 109 ? -7.056 -3.750 0.022 1.00 98.75 109 VAL A O 1
ATOM 892 N N . VAL A 1 110 ? -7.622 -1.607 0.371 1.00 98.75 110 VAL A N 1
ATOM 893 C CA . VAL A 1 110 ? -9.040 -1.866 0.650 1.00 98.75 110 VAL A CA 1
ATOM 894 C C . VAL A 1 110 ? -9.766 -2.235 -0.643 1.00 98.75 110 VAL A C 1
ATOM 896 O O . VAL A 1 110 ? -9.803 -1.468 -1.603 1.00 98.75 110 VAL A O 1
ATOM 899 N N . LEU A 1 111 ? -10.375 -3.420 -0.680 1.00 98.56 111 LEU A N 1
ATOM 900 C CA . LEU A 1 111 ? -11.192 -3.890 -1.803 1.00 98.56 111 LEU A CA 1
ATOM 901 C C . LEU A 1 111 ? -12.683 -3.690 -1.562 1.00 98.56 111 LEU A C 1
ATOM 903 O O . LEU A 1 111 ? -13.435 -3.449 -2.507 1.00 98.56 111 LEU A O 1
ATOM 907 N N . ARG A 1 112 ? -13.111 -3.881 -0.312 1.00 98.06 112 ARG A N 1
ATOM 908 C CA . ARG A 1 112 ? -14.497 -3.721 0.117 1.00 98.06 112 ARG A CA 1
ATOM 909 C C . ARG A 1 112 ? -14.518 -3.085 1.510 1.00 98.06 112 ARG A C 1
ATOM 911 O O . ARG A 1 112 ? -14.007 -3.720 2.433 1.00 98.06 112 ARG A O 1
ATOM 918 N N . PRO A 1 113 ? -15.112 -1.894 1.666 1.00 97.44 113 PRO A N 1
ATOM 919 C CA . PRO A 1 113 ? -15.232 -1.232 2.960 1.00 97.44 113 PRO A CA 1
ATOM 920 C C . PRO A 1 113 ? -16.270 -1.923 3.863 1.00 97.44 113 PRO A C 1
ATOM 922 O O . PRO A 1 113 ? -16.957 -2.864 3.442 1.00 97.44 113 PRO A O 1
ATOM 925 N N . GLY A 1 114 ? -16.368 -1.469 5.111 1.00 93.31 114 GLY A N 1
ATOM 926 C CA . GLY A 1 114 ? -17.278 -1.988 6.138 1.00 93.31 114 GLY A CA 1
ATOM 927 C C . GLY A 1 114 ? -16.611 -2.039 7.514 1.00 93.31 114 GLY A C 1
ATOM 928 O O . GLY A 1 114 ? -15.460 -1.648 7.652 1.00 93.31 114 GLY A O 1
ATOM 929 N N . GLY A 1 115 ? -17.312 -2.557 8.530 1.00 91.06 115 GLY A N 1
ATOM 930 C CA . GLY A 1 115 ? -16.757 -2.662 9.892 1.00 91.06 115 GLY A CA 1
ATOM 931 C C . GLY A 1 115 ? -15.506 -3.549 9.996 1.00 91.06 115 GLY A C 1
ATOM 932 O O . GLY A 1 115 ? -14.637 -3.293 10.823 1.00 91.06 115 GLY A O 1
ATOM 933 N N . ASP A 1 116 ? -15.388 -4.548 9.118 1.00 94.75 116 ASP A N 1
ATOM 934 C CA . ASP A 1 116 ? -14.175 -5.345 8.906 1.00 94.75 116 ASP A CA 1
ATOM 935 C C . ASP A 1 116 ? -13.860 -5.369 7.398 1.00 94.75 116 ASP A C 1
ATOM 937 O O . ASP A 1 116 ? -14.379 -6.222 6.660 1.00 94.75 116 ASP A O 1
ATOM 941 N N . PRO A 1 117 ? -13.117 -4.365 6.891 1.00 97.06 117 PRO A N 1
ATOM 942 C CA . PRO A 1 117 ? -12.830 -4.245 5.470 1.00 97.06 117 PRO A CA 1
ATOM 943 C C . PRO A 1 117 ? -12.131 -5.484 4.909 1.00 97.06 117 PRO A C 1
ATOM 945 O O . PRO A 1 117 ? -11.252 -6.064 5.551 1.00 97.06 117 PRO A O 1
ATOM 948 N N . LEU A 1 118 ? -12.467 -5.853 3.670 1.00 98.12 118 LEU A N 1
ATOM 949 C CA . LEU A 1 118 ? -11.679 -6.840 2.933 1.00 98.12 118 LEU A CA 1
ATOM 950 C C . LEU A 1 118 ? -10.562 -6.160 2.171 1.00 98.12 118 LEU A C 1
ATOM 952 O O . LEU A 1 118 ? -10.796 -5.182 1.455 1.00 98.12 118 LEU A O 1
ATOM 956 N N . VAL A 1 119 ? -9.377 -6.749 2.250 1.00 98.50 119 VAL A N 1
ATOM 957 C CA . VAL A 1 119 ? -8.159 -6.188 1.684 1.00 98.50 119 VAL A CA 1
ATOM 958 C C . VAL A 1 119 ? -7.467 -7.126 0.695 1.00 98.50 119 VAL A C 1
ATOM 960 O O . VAL A 1 119 ? -7.754 -8.327 0.623 1.00 98.50 119 VAL A O 1
ATOM 963 N N . ALA A 1 120 ? -6.532 -6.554 -0.061 1.00 98.31 120 ALA A 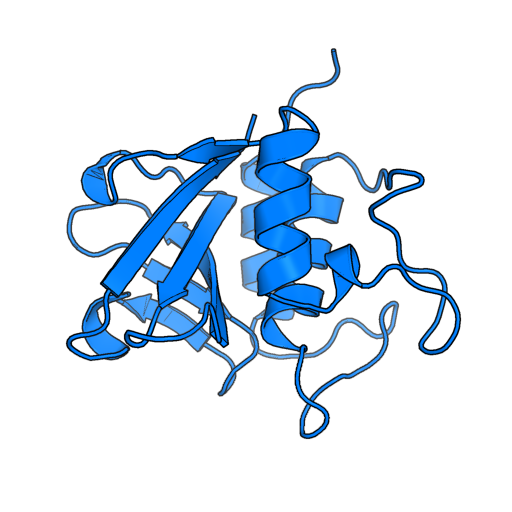N 1
ATOM 964 C CA . ALA A 1 120 ? -5.498 -7.269 -0.795 1.00 98.31 120 ALA A CA 1
ATOM 965 C C . ALA A 1 120 ? -4.092 -6.847 -0.349 1.00 98.31 120 ALA A C 1
ATOM 967 O O . ALA A 1 120 ? -3.867 -5.681 -0.013 1.00 98.31 120 ALA A O 1
ATOM 968 N N . ALA A 1 121 ? -3.139 -7.782 -0.395 1.00 97.06 121 ALA A N 1
ATOM 969 C CA . ALA A 1 121 ? -1.720 -7.526 -0.146 1.00 97.06 121 ALA A CA 1
ATOM 970 C C . ALA A 1 121 ? -0.833 -8.667 -0.676 1.00 97.06 121 ALA A C 1
ATOM 972 O O . ALA A 1 121 ? -1.231 -9.821 -0.636 1.00 97.06 121 ALA A O 1
ATOM 973 N N . HIS A 1 122 ? 0.414 -8.382 -1.065 1.00 92.75 122 HIS A N 1
ATOM 974 C CA . HIS A 1 122 ? 1.384 -9.418 -1.474 1.00 92.75 122 HIS A CA 1
ATOM 975 C C . HIS A 1 122 ? 2.084 -10.159 -0.317 1.00 92.75 122 HIS A C 1
ATOM 977 O O . HIS A 1 122 ? 2.873 -11.072 -0.545 1.00 92.75 122 HIS A O 1
ATOM 983 N N . THR A 1 123 ? 1.849 -9.798 0.947 1.00 81.12 123 THR A N 1
ATOM 984 C CA . THR A 1 123 ? 2.396 -10.592 2.062 1.00 81.12 123 THR A CA 1
ATOM 985 C C . THR A 1 123 ? 1.490 -11.796 2.300 1.00 81.12 123 THR A C 1
ATOM 987 O O . THR A 1 123 ? 0.368 -11.628 2.772 1.00 81.12 123 THR A O 1
ATOM 990 N N . HIS A 1 124 ? 1.997 -12.990 1.977 1.00 83.00 124 HIS A N 1
ATOM 991 C CA . HIS A 1 124 ? 1.232 -14.245 1.889 1.00 83.00 124 HIS A CA 1
ATOM 992 C C . HIS A 1 124 ? 0.113 -14.233 0.833 1.00 83.00 124 HIS A C 1
ATOM 994 O O . HIS A 1 124 ? -0.828 -15.003 0.977 1.00 83.00 124 HIS A O 1
ATOM 1000 N N . ASP A 1 125 ? 0.203 -13.364 -0.183 1.00 91.19 125 ASP A N 1
ATOM 1001 C CA . ASP A 1 125 ? -0.763 -13.258 -1.288 1.00 91.19 125 ASP A CA 1
ATOM 1002 C C . ASP A 1 125 ? -2.229 -13.286 -0.820 1.00 91.19 125 ASP A C 1
ATOM 1004 O O . ASP A 1 125 ? -2.964 -14.262 -0.956 1.00 91.19 125 ASP A O 1
ATOM 1008 N N . ALA A 1 126 ? -2.655 -12.182 -0.214 1.00 94.19 126 ALA A N 1
ATOM 1009 C CA . ALA A 1 126 ? -3.997 -12.008 0.311 1.00 94.19 126 ALA A CA 1
ATOM 1010 C C . ALA A 1 126 ? -4.913 -11.363 -0.737 1.00 94.19 126 ALA A C 1
ATOM 1012 O O . ALA A 1 126 ? -4.623 -10.274 -1.235 1.00 94.19 126 ALA A O 1
ATOM 1013 N N . LEU A 1 127 ? -6.062 -11.989 -0.998 1.00 97.50 127 LEU A N 1
ATOM 1014 C CA . LEU A 1 127 ? -7.170 -11.436 -1.777 1.00 97.50 127 LEU A CA 1
ATOM 1015 C C . LEU A 1 127 ? -8.471 -11.622 -0.994 1.00 97.50 127 LEU A C 1
ATOM 1017 O O . LEU A 1 127 ? -8.788 -12.736 -0.592 1.00 97.50 127 LEU A O 1
ATOM 1021 N N . ASN A 1 128 ? -9.245 -10.545 -0.826 1.00 97.56 128 ASN A N 1
ATOM 1022 C CA . ASN A 1 128 ? -10.494 -10.554 -0.055 1.00 97.56 128 ASN A CA 1
ATOM 1023 C C . ASN A 1 128 ? -10.305 -11.029 1.403 1.00 97.56 128 ASN A C 1
ATOM 1025 O O . ASN A 1 128 ? -11.224 -11.603 1.983 1.00 97.56 128 ASN A O 1
ATOM 1029 N N . ARG A 1 129 ? -9.130 -10.792 1.997 1.00 97.50 129 ARG A N 1
ATOM 1030 C CA . ARG A 1 129 ? -8.853 -11.160 3.390 1.00 97.50 129 ARG A CA 1
ATOM 1031 C C . ARG A 1 129 ? -9.444 -10.100 4.330 1.00 97.50 129 ARG A C 1
ATOM 1033 O O . ARG A 1 129 ? -9.193 -8.921 4.084 1.00 97.50 129 ARG A O 1
ATOM 1040 N N . PRO A 1 130 ? -10.207 -10.466 5.369 1.00 97.06 130 PRO A N 1
ATOM 1041 C CA . PRO A 1 130 ? -10.617 -9.530 6.414 1.00 97.06 130 PRO A CA 1
ATOM 1042 C C . PRO A 1 130 ? -9.411 -8.877 7.098 1.00 97.06 130 PRO A C 1
ATOM 1044 O O . PRO A 1 130 ? -8.389 -9.527 7.328 1.00 97.06 130 PRO A O 1
ATOM 1047 N N . VAL A 1 131 ? -9.495 -7.589 7.437 1.00 95.94 131 VAL A N 1
ATOM 1048 C CA . VAL A 1 131 ? -8.383 -6.906 8.120 1.00 95.94 131 VAL A CA 1
ATOM 1049 C C . VAL A 1 131 ? -8.189 -7.421 9.555 1.00 95.94 131 VAL A C 1
ATOM 1051 O O . VAL A 1 131 ? -7.079 -7.363 10.098 1.00 95.94 131 VAL A O 1
ATOM 1054 N N . SER A 1 132 ? -9.241 -7.972 10.164 1.00 95.81 132 SER A N 1
ATOM 1055 C CA . SER A 1 132 ? -9.192 -8.650 11.463 1.00 95.81 132 SER A CA 1
ATOM 1056 C C . SER A 1 132 ? -8.257 -9.871 11.488 1.00 95.81 132 SER A C 1
ATOM 1058 O O . SER A 1 132 ? -7.577 -10.083 12.496 1.00 95.81 132 SER A O 1
ATOM 1060 N N . ASP A 1 133 ? -8.098 -10.590 10.369 1.00 96.50 133 ASP A N 1
ATOM 1061 C CA . ASP A 1 133 ? -7.229 -11.777 10.250 1.00 96.50 133 ASP A CA 1
ATOM 1062 C C . ASP A 1 133 ? -5.730 -11.478 10.417 1.00 96.50 133 ASP A C 1
ATOM 1064 O O . ASP A 1 133 ? -4.911 -12.398 10.487 1.00 96.50 133 ASP A O 1
ATOM 1068 N N . TYR A 1 134 ? -5.334 -10.204 10.440 1.00 94.12 134 TYR A N 1
ATOM 1069 C CA . TYR A 1 134 ? -3.962 -9.784 10.748 1.00 94.12 134 TYR A CA 1
ATOM 1070 C C . TYR A 1 134 ? -3.683 -9.740 12.261 1.00 94.12 134 TYR A C 1
ATOM 1072 O O . TYR A 1 134 ? -2.585 -9.371 12.679 1.00 94.12 134 TYR A O 1
ATOM 1080 N N . GLY A 1 135 ? -4.660 -10.138 13.081 1.00 92.19 135 GLY A N 1
ATOM 1081 C CA . GLY A 1 135 ? -4.557 -10.204 14.532 1.00 92.19 135 GLY A CA 1
ATOM 1082 C C . GLY A 1 135 ? -4.772 -8.850 15.216 1.00 92.19 135 GLY A C 1
ATOM 1083 O O . GLY A 1 135 ? -5.154 -7.869 14.567 1.00 92.19 135 GLY A O 1
ATOM 1084 N N . PRO A 1 136 ? -4.542 -8.777 16.539 1.00 91.06 136 PRO A N 1
ATOM 1085 C CA . PRO A 1 136 ? -4.728 -7.568 17.339 1.00 91.06 136 PRO A CA 1
ATOM 1086 C C . PRO A 1 136 ? -3.564 -6.584 17.131 1.00 91.06 136 PRO A C 1
ATOM 1088 O O . PRO A 1 136 ? -2.773 -6.318 18.032 1.00 91.06 136 PRO A O 1
ATOM 1091 N N . VAL A 1 137 ? -3.432 -6.067 15.912 1.00 93.00 137 VAL A N 1
ATOM 1092 C CA . VAL A 1 137 ? -2.430 -5.063 15.532 1.00 93.00 137 VAL A CA 1
ATOM 1093 C C . VAL A 1 137 ? -3.100 -3.712 15.330 1.00 93.00 137 VAL A C 1
ATOM 1095 O O . VAL A 1 137 ? -4.252 -3.649 14.897 1.00 93.00 137 VAL A O 1
ATOM 1098 N N . ALA A 1 138 ? -2.384 -2.625 15.619 1.00 95.88 138 ALA A N 1
ATOM 1099 C CA . ALA A 1 138 ? -2.909 -1.299 15.326 1.00 95.88 138 ALA A CA 1
ATOM 1100 C C . ALA A 1 138 ? -2.950 -1.077 13.810 1.00 95.88 138 ALA A C 1
ATOM 1102 O O . ALA A 1 138 ? -2.081 -1.550 13.065 1.00 95.88 138 ALA A O 1
ATOM 1103 N N . ARG A 1 139 ? -3.970 -0.345 13.368 1.00 96.56 139 ARG A N 1
ATOM 1104 C CA . ARG A 1 139 ? -4.291 -0.102 11.963 1.00 96.56 139 ARG A CA 1
ATOM 1105 C C . ARG A 1 139 ? -4.508 1.389 11.787 1.00 96.56 139 ARG A C 1
ATOM 1107 O O . ARG A 1 139 ? -5.215 1.991 12.586 1.00 96.56 139 ARG A O 1
ATOM 1114 N N . GLU A 1 140 ? -3.931 1.952 10.741 1.00 97.75 140 GLU A N 1
ATOM 1115 C CA . GLU A 1 140 ? -4.187 3.330 10.340 1.00 97.75 140 GLU A CA 1
ATOM 1116 C C . GLU A 1 140 ? -4.635 3.324 8.881 1.00 97.75 140 GLU A C 1
ATOM 1118 O O . GLU A 1 140 ? -3.893 2.865 8.007 1.00 97.75 140 GLU A O 1
ATOM 1123 N N . ALA A 1 141 ? -5.865 3.763 8.633 1.00 98.19 141 ALA A N 1
ATOM 1124 C CA . ALA A 1 141 ? -6.395 3.900 7.288 1.00 98.19 141 ALA A CA 1
ATOM 1125 C C . ALA A 1 141 ? -6.034 5.283 6.742 1.00 98.19 141 ALA A C 1
ATOM 1127 O O . ALA A 1 141 ? -6.105 6.279 7.462 1.00 98.19 141 ALA A O 1
ATOM 1128 N N . LEU A 1 142 ? -5.625 5.329 5.474 1.00 98.62 142 LEU A N 1
ATOM 1129 C CA . LEU A 1 142 ? -5.485 6.573 4.736 1.00 98.62 142 LEU A CA 1
ATOM 1130 C C . LEU A 1 142 ? -6.511 6.620 3.605 1.00 98.62 142 LEU A C 1
ATOM 1132 O O . LEU A 1 142 ? -6.475 5.776 2.703 1.00 98.62 142 LEU A O 1
ATOM 1136 N N . HIS A 1 143 ? -7.358 7.643 3.637 1.00 98.38 143 HIS A N 1
ATOM 1137 C CA . HIS A 1 143 ? -8.281 7.986 2.570 1.00 98.38 143 HIS A CA 1
ATOM 1138 C C . HIS A 1 143 ? -7.531 8.644 1.413 1.00 98.38 143 HIS A C 1
ATOM 1140 O O . HIS A 1 143 ? -6.920 9.696 1.588 1.00 98.38 143 HIS A O 1
ATOM 1146 N N . VAL A 1 144 ? -7.530 8.019 0.237 1.00 98.00 144 VAL A N 1
ATOM 1147 C CA . VAL A 1 144 ? -6.769 8.480 -0.936 1.00 98.00 144 VAL A CA 1
ATOM 1148 C C . VAL A 1 144 ? -7.588 9.493 -1.744 1.00 98.00 144 VAL A C 1
ATOM 1150 O O . VAL A 1 144 ? -8.757 9.238 -2.030 1.00 98.00 144 VAL A O 1
ATOM 1153 N N . LEU A 1 145 ? -6.965 10.611 -2.142 1.00 93.69 145 LEU A N 1
ATOM 1154 C CA . LEU A 1 145 ? -7.590 11.785 -2.784 1.00 93.69 145 LEU A CA 1
ATOM 1155 C C . LEU A 1 145 ? -7.445 11.814 -4.324 1.00 93.69 145 LEU A C 1
ATOM 1157 O O . LEU A 1 145 ? -6.341 11.516 -4.853 1.00 93.69 145 LEU A O 1
#

pLDDT: mean 94.78, std 6.43, range [51.66, 98.75]

Secondary structure (DSSP, 8-state):
-PPP-HHHHHHHHHHHTTS--TTS---TTTS-HHHHHHHHHHHHHTTT--BTTB-BSSSSSB-HHHH-HHHHHHHHHHTTSEEEE-TTTPPTT-EEEEE-SS-EEEEEEEEE-SSS-EEEETTTTEEEEEGGGG-S-EEEEEEE-

Foldseek 3Di:
DQDFALVQLLVLLQVPLQHDDPQADDCVPVAQQQLLSLLVSSCRRSVNDADPQADDDYPVDGHCLRRPQQNVVVCCVVVVFWDWDDQQPADRQWKKFWDDPPDGRHMWGFNAHHPFTFTGGNPVRGGRDTPCVVDPTDMIIIGGD

Sequence (145 aa):
MQRYDRGKAVSYARTWALHRNPAFGNFSGLGGDCANFASQCLWAGWNRRMASQWYYRSMDDRTPSWSGVKFLRRWLLEAGRAEICDLGEAEAGDVIFLWNGSRYYHTLVVLRPGGDPLVAAHTHDALNRPVSDYGPVAREALHVL

Radius of gyration: 13.56 Å; chains: 1; bounding box: 35×33×34 Å